Protein AF-A0A8S3ADI7-F1 (afdb_monomer)

pLDDT: mean 90.62, std 8.18, range [63.78, 97.94]

Sequence (80 aa):
EKVKLHENYIRALKQINEHLIYWPRFVRHKCKQRLTKLTQYIIRTRRLMLKKTGKQELVPIKKKAERRERRHEEKAFVAA

Mean predicted aligned error: 8.1 Å

Structure (mmCIF, N/CA/C/O backbone):
data_AF-A0A8S3ADI7-F1
#
_entry.id   AF-A0A8S3ADI7-F1
#
loop_
_atom_site.group_PDB
_atom_site.id
_atom_site.type_symbol
_atom_site.label_atom_id
_atom_site.label_alt_id
_atom_site.label_comp_id
_atom_site.label_asym_id
_atom_site.label_entity_id
_atom_site.label_seq_id
_atom_site.pdbx_PDB_ins_code
_atom_site.Cartn_x
_atom_site.Cartn_y
_atom_site.Cartn_z
_atom_site.occupancy
_atom_site.B_iso_or_equiv
_atom_site.auth_seq_id
_atom_site.auth_comp_id
_atom_site.auth_asym_id
_atom_site.auth_atom_id
_atom_site.pdbx_PDB_model_num
ATOM 1 N N . GLU A 1 1 ? 9.570 12.238 -15.747 1.00 75.69 1 GLU A N 1
ATOM 2 C CA . GLU A 1 1 ? 8.227 12.000 -16.319 1.00 75.69 1 GLU A CA 1
ATOM 3 C C . GLU A 1 1 ? 7.515 10.882 -15.552 1.00 75.69 1 GLU A C 1
ATOM 5 O O . GLU A 1 1 ? 8.198 10.001 -15.035 1.00 75.69 1 GLU A O 1
ATOM 10 N N . LYS A 1 2 ? 6.183 10.924 -15.402 1.00 85.19 2 LYS A N 1
ATOM 11 C CA . LYS A 1 2 ? 5.396 9.877 -14.718 1.00 85.19 2 LYS A CA 1
ATOM 12 C C . LYS A 1 2 ? 4.448 9.232 -15.729 1.00 85.19 2 LYS A C 1
ATOM 14 O O . LYS A 1 2 ? 3.625 9.931 -16.303 1.00 85.19 2 LYS A O 1
ATOM 19 N N . VAL A 1 3 ? 4.534 7.913 -15.900 1.00 89.31 3 VAL A N 1
ATOM 20 C CA . VAL A 1 3 ? 3.691 7.151 -16.838 1.00 89.31 3 VAL A CA 1
ATOM 21 C C . VAL A 1 3 ? 2.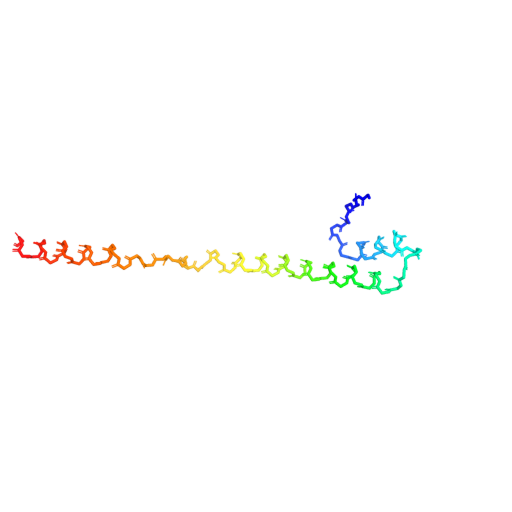707 6.282 -16.059 1.00 89.31 3 VAL A C 1
ATOM 23 O O . VAL A 1 3 ? 3.098 5.563 -15.136 1.00 89.31 3 VAL A O 1
ATOM 26 N N . LYS A 1 4 ? 1.421 6.339 -16.422 1.00 92.56 4 LYS A N 1
ATOM 27 C CA . LYS A 1 4 ? 0.391 5.459 -15.857 1.00 92.56 4 LYS A CA 1
ATOM 28 C C . LYS A 1 4 ? 0.494 4.079 -16.511 1.00 92.56 4 LYS A C 1
ATOM 30 O O . LYS A 1 4 ? 0.397 3.963 -17.727 1.00 92.56 4 LYS A O 1
ATOM 35 N N . LEU A 1 5 ? 0.673 3.036 -15.701 1.00 93.88 5 LEU A N 1
ATOM 36 C CA . LEU A 1 5 ? 0.680 1.653 -16.182 1.00 93.88 5 LEU A CA 1
ATOM 37 C C . LEU A 1 5 ? -0.745 1.133 -16.400 1.00 93.88 5 LEU A C 1
ATOM 39 O O . LEU A 1 5 ? -1.689 1.559 -15.731 1.00 93.88 5 LEU A O 1
ATOM 43 N N . HIS A 1 6 ? -0.879 0.180 -17.317 1.00 95.38 6 HIS A N 1
ATOM 44 C CA . HIS A 1 6 ? -2.129 -0.527 -17.574 1.00 95.38 6 HIS A CA 1
ATOM 45 C C . HIS A 1 6 ? -2.553 -1.380 -16.359 1.00 95.38 6 HIS A C 1
ATOM 47 O O . HIS A 1 6 ? -1.721 -1.904 -15.624 1.00 95.38 6 HIS A O 1
ATOM 53 N N . GLU A 1 7 ? -3.857 -1.571 -16.152 1.00 91.62 7 GLU A N 1
ATOM 54 C CA . GLU A 1 7 ? -4.383 -2.332 -15.004 1.00 91.62 7 GLU A CA 1
ATOM 55 C C . GLU A 1 7 ? -4.108 -3.840 -15.107 1.00 91.62 7 GLU A C 1
ATOM 57 O O . GLU A 1 7 ? -3.747 -4.497 -14.132 1.00 91.62 7 GLU A O 1
ATOM 62 N N . ASN A 1 8 ? -4.245 -4.400 -16.314 1.00 95.06 8 ASN A N 1
ATOM 63 C CA . ASN A 1 8 ? -3.805 -5.760 -16.621 1.00 95.06 8 ASN A CA 1
ATOM 64 C C . ASN A 1 8 ? -2.289 -5.922 -16.394 1.00 95.06 8 ASN A C 1
ATOM 66 O O . ASN A 1 8 ? -1.473 -5.291 -17.070 1.00 95.06 8 ASN A O 1
ATOM 70 N N . TYR A 1 9 ? -1.935 -6.835 -15.489 1.00 94.81 9 TYR A N 1
ATOM 71 C CA . TYR A 1 9 ? -0.563 -7.112 -15.065 1.00 94.81 9 TYR A CA 1
ATOM 72 C C . TYR A 1 9 ? 0.387 -7.463 -16.220 1.00 94.81 9 TYR A C 1
ATOM 74 O O . TYR A 1 9 ? 1.510 -6.963 -16.269 1.00 94.81 9 TYR A O 1
ATOM 82 N N . ILE A 1 10 ? -0.059 -8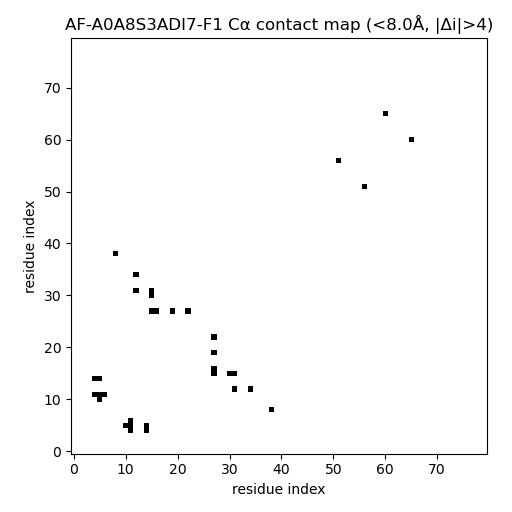.283 -17.176 1.00 96.19 10 ILE A N 1
ATOM 83 C CA . ILE A 1 10 ? 0.776 -8.724 -18.302 1.00 96.19 10 ILE A CA 1
ATOM 84 C C . ILE A 1 10 ? 1.089 -7.536 -19.215 1.00 96.19 10 ILE A C 1
ATOM 86 O O . ILE A 1 10 ? 2.242 -7.324 -19.596 1.00 96.19 10 ILE A O 1
ATOM 90 N N . ARG A 1 11 ? 0.076 -6.713 -19.512 1.00 96.88 11 ARG A N 1
ATOM 91 C CA . ARG A 1 11 ? 0.252 -5.500 -20.323 1.00 96.88 11 ARG A CA 1
ATOM 92 C C . ARG A 1 11 ? 1.177 -4.495 -19.633 1.00 96.88 11 ARG A C 1
ATOM 94 O O . ARG A 1 11 ? 2.077 -3.970 -20.280 1.00 96.88 11 ARG A O 1
ATOM 101 N N . ALA A 1 12 ? 1.038 -4.302 -18.321 1.00 96.69 12 ALA A N 1
ATOM 102 C CA . ALA A 1 12 ? 1.932 -3.442 -17.543 1.00 96.69 12 ALA A CA 1
ATOM 103 C C . ALA A 1 12 ? 3.390 -3.936 -17.543 1.00 96.69 12 ALA A C 1
ATOM 105 O O . ALA A 1 12 ? 4.317 -3.138 -17.670 1.00 96.69 12 ALA A O 1
ATOM 106 N N . LEU A 1 13 ? 3.622 -5.252 -17.453 1.00 95.94 13 LEU A N 1
ATOM 107 C CA . LEU A 1 13 ? 4.972 -5.818 -17.564 1.00 95.94 13 LEU A CA 1
ATOM 108 C C . LEU A 1 13 ? 5.603 -5.575 -18.938 1.00 95.94 13 LEU A C 1
ATOM 110 O O . LEU A 1 13 ? 6.822 -5.382 -19.012 1.00 95.94 13 LEU A O 1
ATOM 114 N N . LYS A 1 14 ? 4.800 -5.612 -20.009 1.00 96.50 14 LYS A N 1
ATOM 115 C CA . LYS A 1 14 ? 5.254 -5.302 -21.369 1.00 96.50 14 LYS A CA 1
ATOM 116 C C . LYS A 1 14 ? 5.631 -3.824 -21.489 1.00 96.50 14 LYS A C 1
ATOM 118 O O . LYS A 1 14 ? 6.762 -3.539 -21.868 1.00 96.50 14 LYS A O 1
ATOM 123 N N . GLN A 1 15 ? 4.767 -2.923 -21.018 1.00 95.75 15 GLN A N 1
ATOM 124 C CA . GLN A 1 15 ? 5.033 -1.479 -20.969 1.00 95.75 15 GLN A CA 1
ATOM 125 C C . GLN A 1 15 ? 6.334 -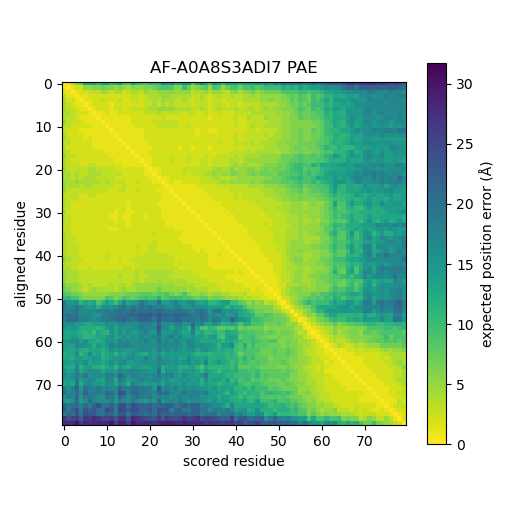1.155 -20.222 1.00 95.75 15 GLN A C 1
ATOM 127 O O . GLN A 1 15 ? 7.155 -0.388 -20.711 1.00 95.75 15 GLN A O 1
ATOM 132 N N . ILE A 1 16 ? 6.587 -1.789 -19.068 1.00 94.88 16 ILE A N 1
ATOM 133 C CA . ILE A 1 16 ? 7.851 -1.607 -18.330 1.00 94.88 16 ILE A CA 1
ATOM 134 C C . ILE A 1 16 ? 9.067 -2.013 -19.179 1.00 94.88 16 ILE A C 1
ATOM 136 O O . ILE A 1 16 ? 10.120 -1.394 -19.060 1.00 94.88 16 ILE A O 1
ATOM 140 N N . ASN A 1 17 ? 8.957 -3.045 -20.022 1.00 94.50 17 ASN A N 1
ATOM 141 C CA . ASN A 1 17 ? 10.067 -3.446 -20.893 1.00 94.50 17 ASN A CA 1
ATOM 142 C C . ASN A 1 17 ? 10.308 -2.457 -22.028 1.00 94.50 17 ASN A C 1
ATOM 144 O O . ASN A 1 17 ? 11.465 -2.190 -22.336 1.00 94.50 17 ASN A O 1
ATOM 148 N N . GLU A 1 18 ? 9.235 -1.936 -22.617 1.00 94.81 18 GLU A N 1
ATOM 149 C CA . GLU A 1 18 ? 9.284 -0.976 -23.721 1.00 94.81 18 GLU A CA 1
ATOM 150 C C . GLU A 1 18 ? 9.824 0.381 -23.240 1.00 94.81 18 GLU A C 1
ATOM 152 O O . GLU A 1 18 ? 10.800 0.888 -23.786 1.00 94.81 18 GLU A O 1
ATOM 157 N N . HIS A 1 19 ? 9.283 0.925 -22.145 1.00 94.06 19 HIS A N 1
ATOM 158 C CA . HIS A 1 19 ? 9.712 2.222 -21.606 1.00 94.06 19 HIS A CA 1
ATOM 159 C C . HIS A 1 19 ? 11.127 2.207 -21.007 1.00 94.06 19 HIS A C 1
ATOM 161 O O . HIS A 1 19 ? 11.796 3.238 -20.982 1.00 94.06 19 HIS A O 1
ATOM 167 N N . LEU A 1 20 ? 11.597 1.058 -20.509 1.00 93.81 20 LEU A N 1
ATOM 168 C CA . LEU A 1 20 ? 12.925 0.917 -19.896 1.00 93.81 20 LEU A CA 1
ATOM 169 C C . LEU A 1 20 ? 13.908 0.146 -20.791 1.00 93.81 20 LEU A C 1
ATOM 171 O O . LEU A 1 20 ? 14.782 -0.567 -20.280 1.00 93.81 20 LEU A O 1
ATOM 175 N N . ILE A 1 21 ? 13.771 0.259 -22.116 1.00 94.12 21 ILE A N 1
ATOM 176 C CA . ILE A 1 21 ? 14.593 -0.489 -23.078 1.00 94.12 21 ILE A CA 1
ATOM 177 C C . ILE A 1 21 ? 16.086 -0.142 -22.986 1.00 94.12 21 ILE A C 1
ATOM 179 O O . ILE A 1 21 ? 16.912 -1.053 -22.947 1.00 94.12 21 ILE A O 1
ATOM 183 N N . TYR A 1 22 ? 16.420 1.140 -22.829 1.00 94.69 22 TYR A N 1
ATOM 184 C CA . TYR A 1 22 ? 17.801 1.631 -22.714 1.00 94.69 22 TYR A CA 1
ATOM 185 C C . TYR A 1 22 ? 18.363 1.576 -21.287 1.00 94.69 22 TYR A C 1
ATOM 187 O O . TYR A 1 22 ? 19.522 1.901 -21.054 1.00 94.69 22 TYR A O 1
ATOM 195 N N . TRP A 1 23 ? 17.549 1.162 -20.313 1.00 95.00 23 TRP A N 1
ATOM 196 C CA . TRP A 1 23 ? 17.969 1.082 -18.918 1.00 95.00 23 TRP A CA 1
ATOM 197 C C . TRP A 1 23 ? 18.613 -0.269 -18.587 1.00 95.00 23 TRP A C 1
ATOM 199 O O . TRP A 1 23 ? 18.221 -1.298 -19.155 1.00 95.00 23 TRP A O 1
ATOM 209 N N . PRO A 1 24 ? 19.517 -0.310 -17.587 1.00 96.69 24 PRO A N 1
ATOM 210 C CA . PRO A 1 24 ? 20.129 -1.547 -17.122 1.00 96.69 24 PRO A CA 1
ATOM 211 C C . PRO A 1 24 ? 19.101 -2.604 -16.698 1.00 96.69 24 PRO A C 1
ATOM 213 O O . PRO A 1 24 ? 18.070 -2.306 -16.080 1.00 96.69 24 PRO A O 1
ATOM 216 N N . ARG A 1 25 ? 19.427 -3.880 -16.944 1.00 95.56 25 ARG A N 1
ATOM 217 C CA . ARG A 1 25 ? 18.563 -5.032 -16.621 1.00 95.56 25 ARG A CA 1
ATOM 218 C C . ARG A 1 25 ? 18.147 -5.068 -15.147 1.00 95.56 25 ARG A C 1
ATOM 220 O O . ARG A 1 25 ? 17.015 -5.445 -14.847 1.00 95.56 25 ARG A O 1
ATOM 227 N N . PHE A 1 26 ? 19.035 -4.650 -14.243 1.00 96.31 26 PHE A N 1
ATOM 228 C CA . PHE A 1 26 ? 18.762 -4.574 -12.808 1.00 96.31 26 PHE A CA 1
ATOM 229 C C . PHE A 1 26 ? 17.568 -3.664 -12.493 1.00 96.31 26 PHE A C 1
ATOM 231 O O . PHE A 1 26 ? 16.636 -4.086 -11.808 1.00 96.31 26 PHE A O 1
ATOM 238 N N . VAL A 1 27 ? 17.551 -2.451 -13.053 1.00 95.88 27 VAL A N 1
ATOM 239 C CA . VAL A 1 27 ? 16.472 -1.475 -12.835 1.00 95.88 27 VAL A CA 1
ATOM 240 C C . VAL A 1 27 ? 15.155 -2.024 -13.372 1.00 95.88 27 VAL A C 1
ATOM 242 O O . VAL A 1 27 ? 14.160 -2.070 -12.648 1.00 95.88 27 VAL A O 1
ATOM 245 N N . ARG A 1 28 ? 15.166 -2.557 -14.600 1.00 95.62 28 ARG A N 1
ATOM 246 C CA . ARG A 1 28 ? 13.985 -3.178 -15.215 1.00 95.62 28 ARG A CA 1
ATOM 247 C C . ARG A 1 28 ? 13.438 -4.322 -14.360 1.00 95.62 28 ARG A C 1
ATOM 249 O O . ARG A 1 28 ? 12.229 -4.420 -14.152 1.00 95.62 28 ARG A O 1
ATOM 256 N N . HIS A 1 29 ? 14.315 -5.167 -13.819 1.00 96.69 29 HIS A N 1
ATOM 257 C CA . HIS A 1 29 ? 13.923 -6.261 -12.935 1.00 96.69 29 HIS A CA 1
ATOM 258 C C . HIS A 1 29 ? 13.309 -5.752 -11.624 1.00 96.69 29 HIS A C 1
ATOM 260 O O . HIS A 1 29 ? 12.253 -6.239 -11.219 1.00 96.69 29 HIS A O 1
ATOM 266 N N . LYS A 1 30 ? 13.898 -4.728 -10.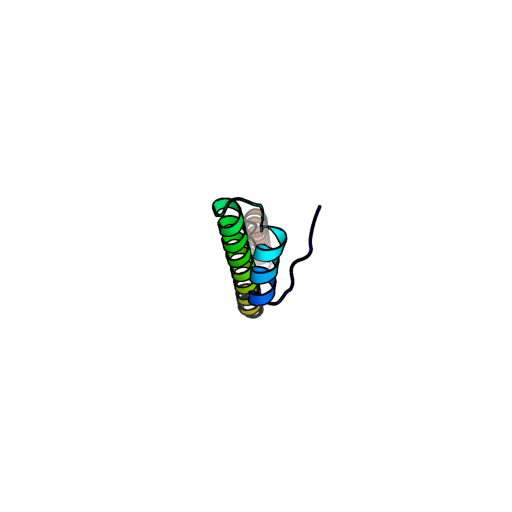993 1.00 97.94 30 LYS A N 1
ATOM 267 C CA . LYS A 1 30 ? 13.350 -4.115 -9.773 1.00 97.94 30 LYS A CA 1
ATOM 268 C C . LYS A 1 30 ? 11.986 -3.468 -10.004 1.00 97.94 30 LYS A C 1
ATOM 270 O O . LYS A 1 30 ? 11.092 -3.641 -9.174 1.00 97.94 30 LYS A O 1
ATOM 275 N N . CYS A 1 31 ? 11.781 -2.802 -11.138 1.00 96.56 31 CYS A N 1
ATOM 276 C CA . CYS A 1 31 ? 10.475 -2.257 -11.513 1.00 96.56 31 CYS A CA 1
ATOM 277 C C . CYS A 1 31 ? 9.417 -3.362 -11.658 1.00 96.56 31 CYS A C 1
ATOM 279 O O . CYS A 1 31 ? 8.320 -3.223 -11.114 1.00 96.56 31 CYS A O 1
ATOM 281 N N . LYS A 1 32 ? 9.759 -4.491 -12.296 1.00 96.44 32 LYS A N 1
ATOM 282 C CA . LYS A 1 32 ? 8.868 -5.663 -12.382 1.00 96.44 32 LYS A CA 1
ATOM 283 C C . LYS A 1 32 ? 8.545 -6.244 -11.006 1.00 96.44 32 LYS A C 1
ATOM 285 O O . LYS A 1 32 ? 7.375 -6.430 -10.695 1.00 96.44 32 LYS A O 1
ATOM 290 N N . GLN A 1 33 ? 9.556 -6.458 -10.159 1.00 97.75 33 GLN A N 1
ATOM 291 C CA . GLN A 1 33 ? 9.363 -6.952 -8.788 1.00 97.75 33 GLN A CA 1
ATOM 292 C C . GLN A 1 33 ? 8.438 -6.030 -7.980 1.00 97.75 33 GLN A C 1
ATOM 294 O O . GLN A 1 33 ? 7.547 -6.497 -7.267 1.00 97.75 33 GLN A O 1
ATOM 299 N N . ARG A 1 34 ? 8.623 -4.710 -8.103 1.00 96.69 34 ARG A N 1
ATOM 300 C CA . ARG A 1 34 ? 7.790 -3.717 -7.420 1.00 96.69 34 ARG A CA 1
ATOM 301 C C . ARG A 1 34 ? 6.346 -3.760 -7.910 1.00 96.69 34 ARG A C 1
ATOM 303 O O . ARG A 1 34 ? 5.449 -3.730 -7.070 1.00 96.69 34 ARG A O 1
ATOM 310 N N . LEU A 1 35 ? 6.124 -3.874 -9.223 1.00 96.31 35 LEU A N 1
ATOM 311 C CA . LEU A 1 35 ? 4.787 -4.057 -9.791 1.00 96.31 35 LEU A CA 1
ATOM 312 C C . LEU A 1 35 ? 4.112 -5.289 -9.180 1.00 96.31 35 LEU A C 1
ATOM 314 O O . LEU A 1 35 ? 3.020 -5.167 -8.632 1.00 96.31 35 LEU A O 1
ATOM 318 N N . THR A 1 36 ? 4.788 -6.442 -9.176 1.00 97.06 36 THR A N 1
ATOM 319 C CA . THR A 1 36 ? 4.256 -7.677 -8.581 1.00 97.06 36 THR A CA 1
ATOM 320 C C . THR A 1 36 ? 3.890 -7.485 -7.110 1.00 97.06 36 THR 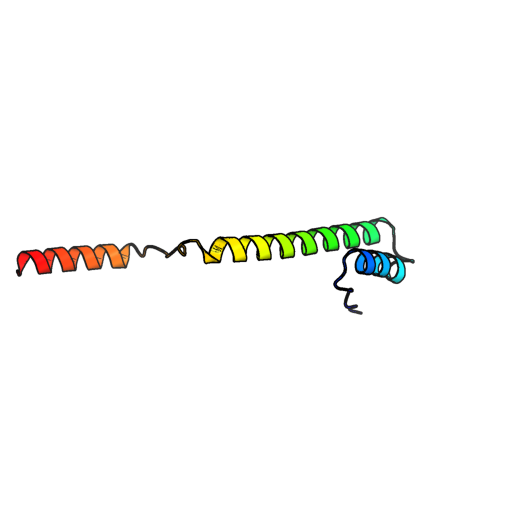A C 1
ATOM 322 O O . THR A 1 36 ? 2.781 -7.835 -6.706 1.00 97.06 36 THR A O 1
ATOM 325 N N . LYS A 1 37 ? 4.779 -6.880 -6.310 1.00 97.50 37 LYS A N 1
ATOM 326 C CA . LYS A 1 37 ? 4.541 -6.650 -4.877 1.00 97.50 37 LYS A CA 1
ATOM 327 C C . LYS A 1 37 ? 3.341 -5.731 -4.634 1.00 97.50 37 LYS A C 1
ATOM 329 O O . LYS A 1 37 ? 2.543 -6.000 -3.739 1.00 97.50 37 LYS A O 1
ATOM 334 N N . LEU A 1 38 ? 3.185 -4.674 -5.433 1.00 96.31 38 LEU A N 1
ATOM 335 C CA . LEU A 1 38 ? 2.039 -3.765 -5.340 1.00 96.31 38 LEU A CA 1
ATOM 336 C C . LEU A 1 38 ? 0.733 -4.453 -5.747 1.00 96.31 38 LEU A C 1
ATOM 338 O O . LEU A 1 38 ? -0.257 -4.347 -5.025 1.00 96.31 38 LEU A O 1
ATOM 342 N N . THR A 1 39 ? 0.730 -5.208 -6.847 1.00 95.81 39 THR A N 1
ATOM 343 C CA . THR A 1 39 ? -0.445 -5.975 -7.284 1.00 95.81 39 THR A CA 1
ATOM 344 C C . THR A 1 39 ? -0.863 -6.993 -6.221 1.00 95.81 39 THR A C 1
ATOM 346 O O . THR A 1 39 ? -2.031 -7.037 -5.834 1.00 95.81 39 THR A O 1
ATOM 349 N N . GLN A 1 40 ? 0.088 -7.763 -5.682 1.00 97.00 40 GLN A N 1
ATOM 350 C CA . GLN A 1 40 ? -0.161 -8.706 -4.588 1.00 97.00 40 GLN A CA 1
ATOM 351 C C . GLN A 1 40 ? -0.704 -8.004 -3.342 1.00 97.00 40 GLN A C 1
ATOM 353 O O . GLN A 1 40 ? -1.652 -8.493 -2.727 1.00 97.00 40 GLN A O 1
ATOM 358 N N . TYR A 1 41 ? -0.141 -6.848 -2.983 1.00 97.12 41 TYR A N 1
ATOM 359 C CA . TYR A 1 41 ? -0.618 -6.054 -1.858 1.00 97.12 41 TYR A CA 1
ATOM 360 C C . TYR A 1 41 ? -2.074 -5.615 -2.050 1.00 97.12 41 TYR A C 1
ATOM 362 O O . TYR A 1 41 ? -2.886 -5.825 -1.153 1.00 97.12 41 TYR A O 1
ATOM 370 N N . ILE A 1 42 ? -2.439 -5.090 -3.225 1.00 94.81 42 ILE A N 1
ATOM 371 C CA . ILE A 1 42 ? -3.822 -4.693 -3.540 1.00 94.81 42 ILE A CA 1
ATOM 372 C C . ILE A 1 42 ? -4.768 -5.896 -3.439 1.00 94.81 42 ILE A C 1
ATOM 374 O O . ILE A 1 42 ? -5.819 -5.797 -2.803 1.00 94.81 42 ILE A O 1
ATOM 378 N N . ILE A 1 43 ? -4.385 -7.050 -4.001 1.00 95.06 43 ILE A N 1
ATOM 379 C CA . ILE A 1 43 ? -5.165 -8.295 -3.895 1.00 95.06 43 ILE A CA 1
ATOM 380 C C . ILE A 1 43 ? -5.343 -8.694 -2.425 1.00 95.06 43 ILE A C 1
ATOM 382 O O . ILE A 1 43 ? -6.451 -9.028 -2.002 1.00 95.06 43 ILE A O 1
ATOM 386 N N . ARG A 1 44 ? -4.273 -8.633 -1.625 1.00 95.62 44 ARG A N 1
ATOM 387 C CA . ARG A 1 44 ? -4.316 -8.949 -0.192 1.00 95.62 44 ARG A CA 1
ATOM 388 C C . ARG A 1 44 ? -5.261 -8.013 0.551 1.00 95.62 44 ARG A C 1
ATOM 390 O O . ARG A 1 44 ? -6.076 -8.490 1.333 1.00 95.62 44 ARG A O 1
ATOM 397 N N . THR A 1 45 ? -5.184 -6.714 0.290 1.00 92.38 45 THR A N 1
ATOM 398 C CA . THR A 1 45 ? -6.051 -5.710 0.914 1.00 92.38 45 THR A CA 1
ATOM 399 C C . THR A 1 45 ? -7.515 -5.952 0.562 1.00 92.38 45 THR A C 1
ATOM 401 O O . THR A 1 45 ? -8.340 -5.994 1.469 1.00 92.38 45 THR A O 1
ATOM 404 N N . ARG A 1 46 ? -7.838 -6.237 -0.707 1.00 92.56 46 ARG A N 1
ATOM 405 C CA . ARG A 1 46 ? -9.204 -6.604 -1.128 1.00 92.56 46 ARG A CA 1
ATOM 406 C C . ARG A 1 46 ? -9.712 -7.855 -0.405 1.00 92.56 46 ARG A C 1
ATOM 408 O O . ARG A 1 46 ? -10.813 -7.847 0.136 1.00 92.56 46 ARG A O 1
ATOM 415 N N . ARG A 1 47 ? -8.886 -8.905 -0.314 1.00 90.94 47 ARG A N 1
ATOM 416 C CA . ARG A 1 47 ? -9.216 -10.127 0.446 1.00 90.94 47 ARG A CA 1
ATOM 417 C C . ARG A 1 47 ? -9.433 -9.842 1.934 1.00 90.94 47 ARG A C 1
ATOM 419 O O . ARG A 1 47 ? -10.319 -10.432 2.540 1.00 90.94 47 ARG A O 1
ATOM 426 N N . LEU A 1 48 ? -8.625 -8.968 2.536 1.00 89.06 48 LEU A N 1
ATOM 427 C CA . LEU A 1 48 ? -8.770 -8.580 3.941 1.00 89.06 48 LEU A CA 1
ATOM 428 C C . LEU A 1 48 ? -10.042 -7.763 4.177 1.00 89.06 48 LEU A C 1
ATOM 430 O O . LEU A 1 48 ? -10.714 -8.003 5.172 1.00 89.06 48 LEU A O 1
ATOM 434 N N . MET A 1 49 ? -10.393 -6.850 3.270 1.00 87.44 49 MET A N 1
ATOM 435 C CA . MET A 1 49 ? -11.638 -6.078 3.337 1.00 87.44 49 MET A CA 1
ATOM 436 C C . MET A 1 49 ? -12.864 -6.996 3.282 1.00 87.44 49 MET A C 1
ATOM 438 O O . MET A 1 49 ? -13.709 -6.912 4.164 1.00 87.44 49 MET A O 1
ATOM 442 N N . LEU A 1 50 ? -12.895 -7.953 2.349 1.00 84.44 50 LEU A N 1
ATOM 443 C CA . LEU A 1 50 ? -13.965 -8.961 2.258 1.00 84.44 50 LEU A CA 1
ATOM 444 C C . LEU A 1 50 ? -14.054 -9.872 3.495 1.00 84.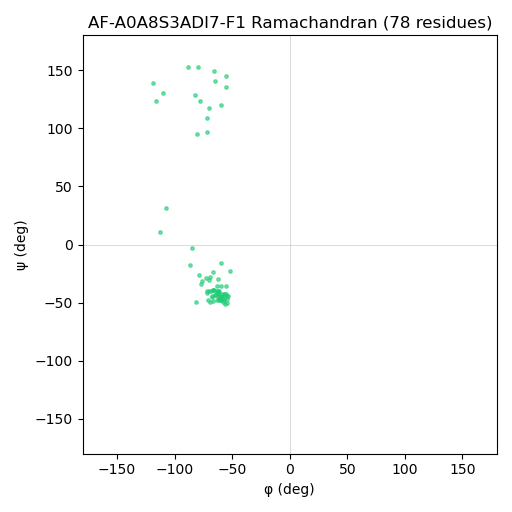44 50 LEU A C 1
ATOM 446 O O . LEU A 1 50 ? -15.121 -10.361 3.835 1.00 84.44 50 LEU A O 1
ATOM 450 N N . LYS A 1 51 ? -12.934 -10.124 4.186 1.00 82.06 51 LYS A N 1
ATOM 451 C CA . LYS A 1 51 ? -12.932 -10.874 5.455 1.00 82.06 51 LYS A CA 1
ATOM 452 C C . LYS A 1 51 ? -13.366 -10.024 6.651 1.00 82.06 51 LYS A C 1
ATOM 454 O O . LYS A 1 51 ? -13.809 -10.586 7.647 1.00 82.06 51 LYS A O 1
ATOM 459 N N . LYS A 1 52 ? -13.175 -8.702 6.594 1.00 72.25 52 LYS A N 1
ATOM 460 C CA . LYS A 1 52 ? -13.541 -7.767 7.667 1.00 72.25 52 LYS A CA 1
ATOM 461 C C . LYS A 1 52 ? -15.041 -7.500 7.717 1.00 72.25 52 LYS A C 1
ATOM 463 O O . LYS A 1 52 ? -15.551 -7.329 8.811 1.00 72.25 52 LYS A O 1
ATOM 468 N N . THR A 1 53 ? -15.747 -7.536 6.587 1.00 64.44 53 TH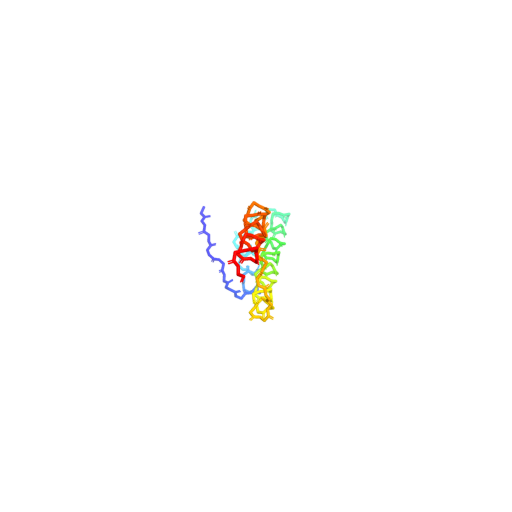R A N 1
ATOM 469 C CA . THR A 1 53 ? -17.204 -7.304 6.539 1.00 64.44 53 THR A CA 1
ATOM 470 C C . THR A 1 53 ? -18.023 -8.296 7.376 1.00 64.44 53 THR A C 1
ATOM 472 O O . THR A 1 53 ? -19.172 -8.009 7.672 1.00 64.44 53 THR A O 1
ATOM 475 N N . GLY A 1 54 ? -17.445 -9.432 7.790 1.00 63.78 54 GLY A N 1
ATOM 476 C CA . GLY A 1 54 ? -18.068 -10.395 8.710 1.00 63.78 54 GLY A CA 1
ATOM 477 C C . GLY A 1 54 ? -17.397 -10.515 10.085 1.00 63.78 54 GLY A C 1
ATOM 478 O O . GLY A 1 54 ? -17.686 -11.466 10.805 1.00 63.78 54 GLY A O 1
ATOM 479 N N . LYS A 1 55 ? -16.459 -9.627 10.447 1.00 66.69 55 LYS A N 1
ATOM 480 C CA . LYS A 1 55 ? -15.738 -9.681 11.731 1.00 66.69 55 LYS A CA 1
ATOM 481 C C . LYS A 1 55 ? -15.989 -8.423 12.549 1.00 66.69 55 LYS A C 1
ATOM 483 O O . LYS A 1 55 ? -15.955 -7.324 12.010 1.00 66.69 55 LYS A O 1
ATOM 488 N N . GLN A 1 56 ? -16.180 -8.603 13.856 1.00 69.81 56 GLN A N 1
ATOM 489 C CA . GLN A 1 56 ? -16.306 -7.503 14.808 1.00 69.81 56 GLN A CA 1
ATOM 490 C C . GLN A 1 56 ? -15.090 -6.578 14.716 1.00 69.81 56 GLN A C 1
ATOM 492 O O . GLN A 1 56 ? -13.943 -7.032 14.622 1.00 69.81 56 GLN A O 1
ATOM 497 N N . GLU A 1 57 ? -15.352 -5.274 14.708 1.00 75.06 57 GLU A N 1
ATOM 498 C CA . GLU A 1 57 ? -14.297 -4.275 14.714 1.00 75.06 57 GLU A CA 1
ATOM 499 C C . GLU A 1 57 ? -13.516 -4.351 16.026 1.00 75.06 57 GLU A C 1
ATOM 501 O O . GLU A 1 57 ? -14.076 -4.553 17.103 1.00 75.06 57 GLU A O 1
ATOM 506 N N . LEU A 1 58 ? -12.196 -4.189 15.935 1.00 79.06 58 LEU A N 1
ATOM 507 C CA . LEU A 1 58 ? -11.361 -4.064 17.120 1.00 79.06 58 LEU A CA 1
ATOM 508 C C . LEU A 1 58 ? -11.632 -2.697 17.749 1.00 79.06 58 LEU A C 1
ATOM 510 O O . LEU A 1 58 ? -11.061 -1.689 17.330 1.00 79.06 58 LEU A O 1
ATOM 514 N N . VAL A 1 59 ? -12.512 -2.668 18.747 1.00 83.31 59 VAL A N 1
ATOM 515 C CA . VAL A 1 59 ? -12.790 -1.464 19.528 1.00 83.31 59 VAL A CA 1
ATOM 516 C C . VAL A 1 59 ? -11.722 -1.319 20.617 1.00 83.31 59 VAL A C 1
ATOM 518 O O . VAL A 1 59 ? -11.465 -2.269 21.362 1.00 83.31 59 VAL A O 1
ATOM 521 N N . PRO A 1 60 ? -11.075 -0.147 20.750 1.00 84.00 60 PRO A N 1
ATOM 522 C CA . PRO A 1 60 ? -10.132 0.083 21.833 1.00 84.00 60 PRO A CA 1
ATOM 523 C C . PRO A 1 60 ? -10.875 0.176 23.172 1.00 84.00 60 PRO A C 1
ATOM 525 O O . PRO A 1 60 ? -11.649 1.107 23.403 1.00 84.00 60 PRO A O 1
ATOM 528 N N . ILE A 1 61 ? -10.593 -0.7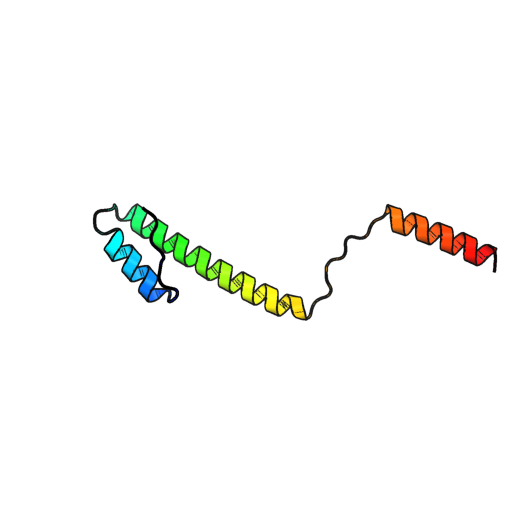54 24.087 1.00 85.31 61 ILE A N 1
ATOM 529 C CA . ILE A 1 61 ? -11.126 -0.706 25.453 1.00 85.31 61 ILE A CA 1
ATOM 530 C C . ILE A 1 61 ? -10.426 0.422 26.216 1.00 85.31 61 ILE A C 1
ATOM 532 O O . ILE A 1 61 ? -9.244 0.350 26.572 1.00 85.31 61 ILE A O 1
ATOM 536 N N . LYS A 1 62 ? -11.164 1.500 26.482 1.00 90.88 62 LYS A N 1
ATOM 537 C CA . LYS A 1 62 ? -10.671 2.636 27.265 1.00 90.88 62 LYS A CA 1
ATOM 538 C C . LYS A 1 62 ? -10.756 2.303 28.757 1.00 90.88 62 LYS A C 1
ATOM 540 O O . LYS A 1 62 ? -11.759 2.597 29.397 1.00 90.88 62 LYS A O 1
ATOM 545 N N . LYS A 1 63 ? -9.661 1.816 29.356 1.00 90.75 63 LYS A N 1
ATOM 546 C CA . LYS A 1 63 ? -9.584 1.462 30.798 1.00 90.75 63 LYS A CA 1
ATOM 547 C C . LYS A 1 63 ? -10.036 2.559 31.780 1.00 90.75 63 LYS A C 1
ATOM 549 O O . LYS A 1 63 ? -10.311 2.282 32.944 1.00 90.75 63 LYS A O 1
ATOM 554 N N . LYS A 1 64 ? -10.014 3.840 31.383 1.00 92.94 64 LYS A N 1
ATOM 555 C CA . LYS A 1 64 ? -10.529 4.950 32.213 1.00 92.94 64 LYS A CA 1
ATOM 556 C C . LYS A 1 64 ? -12.061 5.033 32.193 1.00 92.94 64 LYS A C 1
ATOM 558 O O . LYS A 1 64 ? -12.629 5.416 33.209 1.00 92.94 64 LYS A O 1
ATOM 563 N N . ALA A 1 65 ? -12.689 4.702 31.063 1.00 91.25 65 ALA A N 1
ATOM 564 C CA . ALA A 1 65 ? -14.142 4.645 30.927 1.00 91.25 65 ALA A CA 1
ATOM 565 C C . ALA A 1 65 ? -14.694 3.440 31.697 1.00 91.25 65 ALA A C 1
ATOM 567 O O . ALA A 1 65 ? -15.524 3.634 32.571 1.00 91.25 65 ALA A O 1
ATOM 568 N N . GLU A 1 66 ? -14.090 2.262 31.523 1.00 91.75 66 GLU A N 1
ATOM 569 C CA . GLU A 1 66 ? -14.462 1.031 32.242 1.00 91.75 66 GLU A CA 1
ATOM 570 C C . GLU A 1 66 ? -14.451 1.217 33.774 1.00 91.75 66 GLU A C 1
ATOM 572 O O . GLU A 1 66 ? -15.404 0.892 34.472 1.00 91.75 66 GLU A O 1
ATOM 577 N N . ARG A 1 67 ? -13.394 1.835 34.326 1.00 93.69 67 ARG A N 1
ATOM 578 C CA . ARG A 1 67 ? -13.311 2.151 35.768 1.00 93.69 67 ARG A CA 1
ATOM 579 C C . ARG A 1 67 ? -14.332 3.190 36.238 1.00 93.69 67 ARG A C 1
ATOM 581 O O . ARG A 1 67 ? -14.576 3.318 37.438 1.00 93.69 67 ARG A O 1
ATOM 588 N N . ARG A 1 68 ? -14.831 4.028 35.332 1.00 94.19 68 ARG A N 1
ATOM 589 C CA . ARG A 1 68 ? -15.860 5.023 35.639 1.00 94.19 68 ARG A CA 1
ATOM 590 C C . ARG A 1 68 ? -17.232 4.356 35.632 1.00 94.19 68 ARG A C 1
ATOM 592 O O . ARG A 1 68 ? -17.942 4.516 36.614 1.00 94.19 68 ARG A O 1
ATOM 599 N N . GLU A 1 69 ? -17.541 3.591 34.588 1.00 92.38 69 GLU A N 1
ATOM 600 C CA . GLU A 1 69 ? -18.763 2.785 34.466 1.00 92.38 69 GLU A CA 1
ATOM 601 C C . GLU A 1 69 ? -18.919 1.852 35.664 1.00 92.38 69 GLU A C 1
ATOM 603 O O . GLU A 1 69 ? -19.912 1.979 36.369 1.00 92.38 69 GLU A O 1
ATOM 608 N N . ARG A 1 70 ? -17.880 1.087 36.030 1.00 92.62 70 ARG A N 1
ATOM 609 C CA . ARG A 1 70 ? -17.908 0.215 37.219 1.00 92.62 70 ARG A CA 1
ATOM 610 C C . ARG A 1 70 ? -18.293 0.954 38.507 1.00 92.62 70 ARG A C 1
ATOM 612 O O . ARG A 1 70 ? -19.124 0.487 39.270 1.00 92.62 70 ARG A O 1
ATOM 619 N N . ARG A 1 71 ? -17.725 2.143 38.742 1.00 93.81 71 ARG A N 1
ATOM 620 C CA . ARG A 1 71 ? -18.066 2.950 39.929 1.00 93.81 71 ARG A CA 1
ATOM 621 C C . ARG A 1 71 ? -19.474 3.539 39.866 1.00 93.81 71 ARG A C 1
ATOM 623 O O . ARG A 1 71 ? -20.065 3.785 40.912 1.00 93.81 71 ARG A O 1
ATOM 630 N N . HIS A 1 72 ? -19.994 3.833 38.675 1.00 93.44 72 HIS A N 1
ATOM 631 C CA . HIS A 1 72 ? -21.385 4.260 38.524 1.00 93.44 72 HIS A CA 1
ATOM 632 C C . HIS A 1 72 ? -22.348 3.097 38.750 1.00 93.44 72 HIS A C 1
ATOM 634 O O . HIS A 1 72 ? -23.339 3.296 39.440 1.00 93.44 72 HIS A O 1
ATOM 640 N N . GLU A 1 73 ? -22.033 1.909 38.237 1.00 91.31 73 GLU A N 1
ATOM 641 C CA . GLU A 1 73 ? -22.796 0.677 38.462 1.00 91.31 73 GLU A CA 1
ATOM 642 C C . GLU A 1 73 ? -22.854 0.326 39.951 1.00 91.31 73 GLU A C 1
ATOM 644 O O . GLU A 1 73 ? -23.940 0.129 40.483 1.00 91.31 73 GLU A O 1
ATOM 649 N N . GLU A 1 74 ? -21.715 0.354 40.652 1.00 93.00 74 GLU A N 1
ATOM 650 C CA . GLU A 1 74 ? -21.648 0.147 42.107 1.00 93.00 74 GLU A CA 1
ATOM 651 C C . GLU A 1 74 ? -22.532 1.149 42.864 1.00 93.00 74 GLU A C 1
ATOM 653 O O . GLU A 1 74 ? -23.298 0.771 43.747 1.00 93.00 74 GLU A O 1
ATOM 658 N N . LYS A 1 75 ? -22.470 2.436 42.502 1.00 92.50 75 LYS A N 1
ATOM 659 C CA . LYS A 1 75 ? -23.315 3.467 43.123 1.00 92.50 75 LYS A CA 1
ATOM 660 C C . LYS A 1 75 ? -24.796 3.284 42.812 1.00 92.50 75 LYS A C 1
ATOM 662 O O . LYS A 1 75 ? -25.615 3.521 43.691 1.00 92.50 75 LYS A O 1
ATOM 667 N N . ALA A 1 76 ? -25.136 2.902 41.584 1.00 91.81 76 ALA A N 1
ATOM 668 C CA . ALA A 1 76 ? -26.513 2.652 41.180 1.00 91.81 76 ALA A CA 1
ATOM 669 C C . ALA A 1 76 ? -27.088 1.434 41.911 1.00 91.81 76 ALA A C 1
ATOM 671 O O . ALA A 1 76 ? -28.226 1.488 42.352 1.00 91.81 76 ALA A O 1
ATOM 672 N N . PHE A 1 77 ? -26.284 0.384 42.101 1.00 88.00 77 PHE A N 1
ATOM 673 C CA . PHE A 1 77 ? -26.669 -0.803 42.860 1.00 88.00 77 PHE A CA 1
ATOM 674 C C . PHE A 1 77 ? -26.897 -0.509 44.346 1.00 88.00 77 PHE A C 1
ATOM 676 O O . PHE A 1 77 ? -27.819 -1.047 44.931 1.00 88.00 77 PHE A O 1
ATOM 683 N N . VAL A 1 78 ? -26.074 0.349 44.957 1.00 89.31 78 VAL A N 1
ATOM 684 C CA . VAL A 1 78 ? -26.245 0.750 46.368 1.00 89.31 78 VAL A CA 1
ATOM 685 C C . VAL A 1 78 ? -27.442 1.688 46.568 1.00 89.31 78 VAL A C 1
ATOM 687 O O . VAL A 1 78 ? -28.000 1.745 47.659 1.00 89.31 78 VAL A O 1
ATOM 690 N N . ALA A 1 79 ? -27.797 2.471 45.547 1.00 81.81 79 ALA A N 1
ATOM 691 C CA . ALA A 1 79 ? -28.901 3.427 45.610 1.00 81.81 79 ALA A CA 1
ATOM 692 C C . ALA A 1 79 ? -30.271 2.822 45.254 1.00 81.81 79 ALA A C 1
ATOM 694 O O . ALA A 1 79 ? -31.285 3.460 45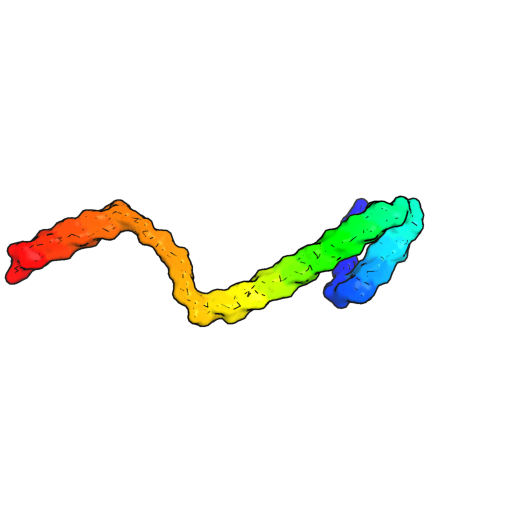.538 1.00 81.81 79 ALA A O 1
ATOM 695 N N . ALA A 1 80 ? -30.288 1.657 44.602 1.00 69.31 80 ALA A N 1
ATOM 696 C CA . ALA A 1 80 ? -31.483 0.873 44.295 1.00 69.31 80 ALA A CA 1
ATOM 697 C C . ALA A 1 80 ? -31.842 -0.053 45.463 1.00 69.31 80 ALA A C 1
ATOM 699 O O . ALA A 1 80 ? -33.058 -0.218 45.705 1.00 69.31 80 ALA A O 1
#

InterPro domains:
  IPR029004 Ribosomal eL28/Mak16 [PF01778] (1-41)

Secondary structure (DSSP, 8-state):
---PPPSSHHHHHHHHHHHTTTS-HHHHHHHHHHHHHHHHHHHHHHHHHHHHTTS-------HHHHHHHHHHHHHHHHH-

Nearest PDB structures (foldseek):
  8esq-assembly1_3  TM=8.493E-01  e=1.686E-05  Schizosaccharomyces pombe
  7ohx-assembly1_3  TM=8.055E-01  e=6.617E-05  Saccharomyces cerevisiae S288C

Radius of gyration: 26.33 Å; Cα contacts (8 Å, |Δi|>4): 17; chains: 1; bounding box: 52×23×70 Å

Solvent-accessible surface area (backbone atoms only — not comparable to full-atom values): 4914 Å² total; per-residue (Å²): 141,87,82,87,72,55,88,56,64,70,60,27,55,49,50,50,50,64,78,38,61,91,50,59,69,66,60,48,49,52,53,50,54,50,50,54,52,50,54,52,48,53,53,49,51,54,55,49,52,68,57,45,80,79,46,87,77,90,72,85,82,54,70,70,55,54,61,47,51,52,54,48,51,54,50,51,61,73,73,105

Organism: NCBI:txid392030

Foldseek 3Di:
DDDDADPPLVRSLVVLCVVCVVPDPVVSVVVNVVSVVVVVVVVVVVVVVVVVVPDDDPDDDDPVVVVVVVVVVVVVVVVD